Protein AF-X0YWK5-F1 (afdb_monomer_lite)

Secondary structure (DSSP, 8-state):
----S-----S-----PSPPTTEEEEEEE--TTS--EEEEEEEEETTEEEEEES---GGGGG-HHHHHHHHHHHHHHTT-PPPPPP---

Foldseek 3Di:
DAQDDDDDAPDDDDADPPDDPQKDADDWDDDPPDDIHRQWIWGDDDPFIDIDGPGDDVCLVVDPSSVQVVQVRVCVRVVHDRDDDDPDD

Radius of gyration: 14.03 Å; chains: 1; bounding box: 34×36×31 Å

Sequence (89 aa):
AGVKMPFTSDCSLYEVRPLAKSTKRLLIGTIPDKEPEPVAWTNSYKKSRIFYTSLGHPDDFGNAQFRRLLINAVFWAMNKPVPKPKETK

pLDDT: mean 88.83, std 9.84, range [36.25, 97.06]

Organism: NCBI:txid412755

Structure (mmCIF, N/CA/C/O backbone):
data_AF-X0YWK5-F1
#
_entry.id   AF-X0YWK5-F1
#
loop_
_atom_site.group_PDB
_atom_site.id
_atom_site.type_symbol
_atom_site.label_atom_id
_atom_site.label_alt_id
_atom_site.label_comp_id
_atom_site.label_asym_id
_atom_site.label_entity_id
_atom_site.label_seq_id
_atom_site.pdbx_PDB_ins_code
_atom_site.Cartn_x
_atom_site.Cartn_y
_atom_site.Cartn_z
_atom_site.occupancy
_atom_site.B_iso_or_equiv
_atom_site.auth_seq_id
_atom_site.auth_comp_id
_atom_site.auth_asym_id
_atom_site.auth_atom_id
_atom_site.pdbx_PDB_model_num
ATOM 1 N N . ALA A 1 1 ? -3.187 -15.698 4.041 1.00 55.06 1 ALA A N 1
ATOM 2 C CA . ALA A 1 1 ? -3.073 -15.216 2.647 1.00 55.06 1 ALA A CA 1
ATOM 3 C C . ALA A 1 1 ? -2.381 -13.854 2.639 1.00 55.06 1 ALA A C 1
ATOM 5 O O . ALA A 1 1 ? -3.006 -12.867 3.017 1.00 55.06 1 ALA A O 1
ATOM 6 N N . GLY A 1 2 ? -1.092 -13.828 2.290 1.00 74.88 2 GLY A N 1
ATOM 7 C CA . GLY A 1 2 ? -0.263 -12.618 2.191 1.00 74.88 2 GLY A CA 1
ATOM 8 C C . GLY A 1 2 ? 0.041 -12.245 0.737 1.00 74.88 2 GLY A C 1
ATOM 9 O O . GLY A 1 2 ? -0.378 -12.956 -0.175 1.00 74.88 2 GLY A O 1
ATOM 10 N N . VAL A 1 3 ? 0.743 -11.130 0.542 1.00 80.50 3 VAL A N 1
ATOM 11 C CA . VAL A 1 3 ? 1.292 -10.719 -0.760 1.00 80.50 3 VAL A CA 1
ATOM 12 C C . VAL A 1 3 ? 2.601 -11.484 -0.969 1.00 80.50 3 VAL A C 1
ATOM 14 O O . VAL A 1 3 ? 3.478 -11.427 -0.108 1.00 80.50 3 VAL A O 1
ATOM 17 N N . LYS A 1 4 ? 2.717 -12.247 -2.059 1.00 82.88 4 LYS A N 1
ATOM 18 C CA . LYS A 1 4 ? 3.962 -12.930 -2.438 1.00 82.88 4 LYS A CA 1
ATOM 19 C C . LYS A 1 4 ? 4.921 -11.920 -3.066 1.00 82.88 4 LYS A C 1
ATOM 21 O O . LYS A 1 4 ? 4.515 -11.145 -3.926 1.00 82.88 4 LYS A O 1
ATOM 26 N N . MET A 1 5 ? 6.175 -11.966 -2.630 1.00 81.25 5 MET A N 1
ATOM 27 C CA . MET A 1 5 ? 7.267 -11.103 -3.081 1.00 81.25 5 MET A CA 1
ATOM 28 C C . MET A 1 5 ? 8.384 -11.970 -3.694 1.00 81.25 5 MET A C 1
ATOM 30 O O . MET A 1 5 ? 8.522 -13.119 -3.266 1.00 81.25 5 MET A O 1
ATOM 34 N N . PRO A 1 6 ? 9.198 -11.444 -4.628 1.00 82.44 6 PRO A N 1
ATOM 35 C CA . PRO A 1 6 ? 9.099 -10.117 -5.240 1.00 82.44 6 PRO A CA 1
ATOM 36 C C . PRO A 1 6 ? 7.996 -10.054 -6.308 1.00 82.44 6 PRO A C 1
ATOM 38 O O . PRO A 1 6 ? 7.555 -11.077 -6.827 1.00 82.44 6 PRO A O 1
ATOM 41 N N . PHE A 1 7 ? 7.565 -8.842 -6.645 1.00 80.44 7 PHE A N 1
ATOM 42 C CA . PHE A 1 7 ? 6.820 -8.592 -7.873 1.00 80.44 7 PHE A CA 1
ATOM 43 C C . PHE A 1 7 ? 7.312 -7.298 -8.518 1.00 80.44 7 PHE A C 1
ATOM 45 O O . PHE A 1 7 ? 7.729 -6.379 -7.814 1.00 80.44 7 PHE A O 1
ATOM 52 N N . THR A 1 8 ? 7.301 -7.260 -9.846 1.00 85.12 8 THR A N 1
ATOM 53 C CA . THR A 1 8 ? 7.723 -6.105 -10.638 1.00 85.12 8 THR A CA 1
ATOM 54 C C . THR A 1 8 ? 6.527 -5.231 -10.987 1.00 85.12 8 THR A C 1
ATOM 56 O O . THR A 1 8 ? 5.391 -5.708 -11.053 1.00 85.12 8 THR A O 1
ATOM 59 N N . SER A 1 9 ? 6.811 -3.948 -11.168 1.00 83.00 9 SER A N 1
ATOM 60 C CA . SER A 1 9 ? 5.883 -2.912 -11.602 1.00 83.00 9 SER A CA 1
ATOM 61 C C . SER A 1 9 ? 6.613 -2.053 -12.622 1.00 83.00 9 SER A C 1
ATOM 63 O O . SER A 1 9 ? 7.788 -1.749 -12.416 1.00 83.00 9 SER A O 1
ATOM 65 N N . ASP A 1 10 ? 5.920 -1.648 -13.680 1.00 83.00 10 ASP A N 1
ATOM 66 C CA . ASP A 1 10 ? 6.475 -0.802 -14.745 1.00 83.00 10 ASP A CA 1
ATOM 67 C C . ASP A 1 10 ? 6.367 0.701 -14.417 1.00 83.00 10 ASP A C 1
ATOM 69 O O . ASP A 1 10 ? 6.444 1.563 -15.289 1.00 83.00 10 ASP A O 1
ATOM 73 N N . CYS A 1 11 ? 6.157 1.041 -13.142 1.00 77.62 11 CYS A N 1
ATOM 74 C CA . CYS A 1 11 ? 6.007 2.415 -12.680 1.00 77.62 11 CYS A CA 1
ATOM 75 C C . CYS A 1 11 ? 7.355 3.080 -12.340 1.00 77.62 11 CYS A C 1
ATOM 77 O O . CYS A 1 11 ? 8.314 2.427 -11.922 1.00 77.62 11 CYS A O 1
ATOM 79 N N . SER A 1 12 ? 7.406 4.410 -12.442 1.00 84.69 12 SER A N 1
ATOM 80 C CA . SER A 1 12 ? 8.533 5.217 -11.963 1.00 84.69 12 SER A CA 1
ATOM 81 C C . SER A 1 12 ? 8.659 5.164 -10.436 1.00 84.69 12 SER A C 1
ATOM 83 O O . SER A 1 12 ? 7.664 5.178 -9.708 1.00 84.69 12 SER A O 1
ATOM 85 N N . LEU A 1 13 ? 9.895 5.171 -9.927 1.00 88.69 13 LEU A N 1
ATOM 86 C CA . LEU A 1 13 ? 10.147 5.230 -8.488 1.00 88.69 13 LEU A CA 1
ATOM 87 C C . LEU A 1 13 ? 9.959 6.663 -7.971 1.00 88.69 13 LEU A C 1
ATOM 89 O O . LEU A 1 13 ? 10.759 7.546 -8.267 1.00 88.69 13 LEU A O 1
ATOM 93 N N . TYR A 1 14 ? 8.901 6.886 -7.194 1.00 87.00 14 TYR A N 1
ATOM 94 C CA . TYR A 1 14 ? 8.666 8.162 -6.517 1.00 87.00 14 TYR A CA 1
ATOM 95 C C . TYR A 1 14 ? 9.561 8.307 -5.282 1.00 87.00 14 TYR A C 1
ATOM 97 O O . TYR A 1 14 ? 9.651 7.387 -4.469 1.00 87.00 14 TYR A O 1
ATOM 105 N N . GLU A 1 15 ? 10.154 9.488 -5.107 1.00 89.00 15 GLU A N 1
ATOM 106 C CA . GLU A 1 15 ? 10.904 9.860 -3.904 1.00 89.00 15 GLU A CA 1
ATOM 107 C C . GLU A 1 15 ? 9.935 10.348 -2.817 1.00 89.00 15 GLU A C 1
ATOM 109 O O . GLU A 1 15 ? 9.221 11.335 -2.999 1.00 89.00 15 GLU A O 1
ATOM 114 N N . VAL A 1 16 ? 9.867 9.633 -1.690 1.00 87.94 16 VAL A N 1
ATOM 115 C CA . VAL A 1 16 ? 8.868 9.891 -0.625 1.00 87.94 16 VAL A CA 1
ATOM 116 C C . VAL A 1 16 ? 9.479 10.005 0.769 1.00 87.94 16 VAL A C 1
ATOM 118 O O . VAL A 1 16 ? 8.772 10.249 1.750 1.00 87.94 16 VAL A O 1
ATOM 121 N N . ARG A 1 17 ? 10.797 9.839 0.887 1.00 87.06 17 ARG A N 1
ATOM 122 C CA . ARG A 1 17 ? 11.531 10.119 2.124 1.00 87.06 17 ARG A CA 1
ATOM 123 C C . ARG A 1 17 ? 11.657 11.641 2.347 1.00 87.06 17 ARG A C 1
ATOM 125 O O . ARG A 1 17 ? 11.793 12.383 1.382 1.00 87.06 17 ARG A O 1
ATOM 132 N N . PRO A 1 18 ? 11.678 12.117 3.608 1.00 88.12 18 PRO A N 1
ATOM 133 C CA . PRO A 1 18 ? 11.553 11.353 4.847 1.00 88.12 18 PRO A CA 1
ATOM 134 C C . PRO A 1 18 ? 10.091 11.040 5.195 1.00 88.12 18 PRO A C 1
ATOM 136 O O . PRO A 1 18 ? 9.206 11.886 5.087 1.00 88.12 18 PRO A O 1
ATOM 139 N N . LEU A 1 19 ? 9.842 9.829 5.699 1.00 87.75 19 LEU A N 1
ATOM 140 C CA . LEU A 1 19 ? 8.520 9.477 6.213 1.00 87.75 19 LEU A CA 1
ATOM 141 C C . LEU A 1 19 ? 8.327 10.008 7.644 1.00 87.75 19 LEU A C 1
ATOM 143 O O . LEU A 1 19 ? 9.252 9.996 8.459 1.00 87.75 19 LEU A O 1
ATOM 147 N N . ALA A 1 20 ? 7.103 10.420 7.982 1.00 88.81 20 ALA A N 1
ATOM 148 C CA . ALA A 1 20 ? 6.768 10.830 9.345 1.00 88.81 20 ALA A CA 1
ATOM 149 C C . ALA A 1 20 ? 6.905 9.656 10.336 1.00 88.81 20 ALA A C 1
ATOM 151 O O . ALA A 1 20 ? 6.655 8.503 9.988 1.00 88.81 20 ALA A O 1
ATOM 152 N N . LYS A 1 21 ? 7.226 9.935 11.607 1.00 89.12 21 LYS A N 1
ATOM 153 C CA . LYS A 1 21 ? 7.439 8.898 12.645 1.00 89.12 21 LYS A CA 1
ATOM 154 C C . LYS A 1 21 ? 6.224 7.991 12.892 1.00 89.12 21 LYS A C 1
ATOM 156 O O . LYS A 1 21 ? 6.384 6.872 13.360 1.00 89.12 21 LYS A O 1
ATOM 161 N N . SER A 1 22 ? 5.019 8.473 12.593 1.00 90.38 22 SER A N 1
ATOM 162 C CA . SER A 1 22 ? 3.766 7.717 12.712 1.00 90.38 22 SER A CA 1
ATOM 163 C C . SER A 1 22 ? 3.538 6.728 11.561 1.00 90.38 22 SER A C 1
ATOM 165 O O . SER A 1 22 ? 2.587 5.945 11.592 1.00 90.38 22 SER A O 1
ATOM 167 N N . THR A 1 23 ? 4.393 6.755 10.536 1.00 92.81 23 THR A N 1
ATOM 168 C CA . THR A 1 23 ? 4.289 5.862 9.385 1.00 92.81 23 THR A CA 1
ATOM 169 C C . THR A 1 23 ? 4.940 4.510 9.666 1.00 92.81 23 THR A C 1
ATOM 171 O O . THR A 1 23 ? 5.987 4.401 10.303 1.00 92.81 23 THR A O 1
ATOM 174 N N . LYS A 1 24 ? 4.329 3.455 9.133 1.00 93.62 24 LYS A N 1
ATOM 175 C CA . LYS A 1 24 ? 4.887 2.107 9.089 1.00 93.62 24 LYS A CA 1
ATOM 176 C C . LYS A 1 24 ? 5.071 1.696 7.639 1.00 93.62 24 LYS A C 1
ATOM 178 O O . LYS A 1 24 ? 4.106 1.596 6.882 1.00 93.62 24 LYS A O 1
ATOM 183 N N . ARG A 1 25 ? 6.318 1.431 7.271 1.00 93.50 25 ARG A N 1
ATOM 184 C CA . ARG A 1 25 ? 6.711 0.978 5.939 1.00 93.50 25 ARG A CA 1
ATOM 185 C C . ARG A 1 25 ? 6.281 -0.466 5.693 1.00 93.50 25 ARG A C 1
ATOM 187 O O . ARG A 1 25 ? 6.454 -1.308 6.573 1.00 93.50 25 ARG A O 1
ATOM 194 N N . LEU A 1 26 ? 5.748 -0.743 4.504 1.00 92.75 26 LEU A N 1
ATOM 195 C CA . LEU A 1 26 ? 5.314 -2.082 4.094 1.00 92.75 26 LEU A CA 1
ATOM 196 C C . LEU A 1 26 ? 6.149 -2.624 2.937 1.00 92.75 26 LEU A C 1
ATOM 198 O O . LEU A 1 26 ? 6.597 -3.763 3.011 1.00 92.75 26 LEU A O 1
ATOM 202 N N . LEU A 1 27 ? 6.372 -1.812 1.900 1.00 91.88 27 LEU A N 1
ATOM 203 C CA . LEU A 1 27 ? 7.115 -2.195 0.701 1.00 91.88 27 LEU A CA 1
ATOM 204 C C . LEU A 1 27 ? 8.190 -1.157 0.371 1.00 91.88 27 LEU A C 1
ATOM 206 O O . LEU A 1 27 ? 7.988 0.043 0.567 1.00 91.88 27 LEU A O 1
ATOM 210 N N . ILE A 1 28 ? 9.312 -1.645 -0.149 1.00 92.25 28 ILE A N 1
ATOM 211 C CA . ILE A 1 28 ? 10.400 -0.859 -0.732 1.00 92.25 28 ILE A CA 1
ATOM 212 C C . ILE A 1 28 ? 10.468 -1.200 -2.218 1.00 92.25 28 ILE A C 1
ATOM 214 O O . ILE A 1 28 ? 10.436 -2.378 -2.570 1.00 92.25 28 ILE A O 1
ATOM 218 N N . GLY A 1 29 ? 10.549 -0.174 -3.057 1.00 90.81 29 GLY A N 1
ATOM 219 C CA . GLY A 1 29 ? 10.861 -0.289 -4.474 1.00 90.81 29 GLY A CA 1
ATOM 220 C C . GLY A 1 29 ? 12.320 0.058 -4.724 1.00 90.81 29 GLY A C 1
ATOM 221 O O . GLY A 1 29 ? 12.906 0.891 -4.030 1.00 90.81 29 GLY A O 1
ATOM 222 N N . THR A 1 30 ? 12.895 -0.597 -5.721 1.00 91.12 30 THR A N 1
ATOM 223 C CA . THR A 1 30 ? 14.281 -0.419 -6.149 1.00 91.12 30 THR A CA 1
ATOM 224 C C . THR A 1 30 ? 14.307 -0.317 -7.661 1.00 91.12 30 THR A C 1
ATOM 226 O O . THR A 1 30 ? 13.674 -1.133 -8.330 1.00 91.12 30 THR A O 1
ATOM 229 N N . ILE A 1 31 ? 15.070 0.632 -8.186 1.00 89.38 31 ILE A N 1
ATOM 230 C CA . ILE A 1 31 ? 15.421 0.707 -9.606 1.00 89.38 31 ILE A CA 1
ATOM 231 C C . ILE A 1 31 ? 16.949 0.772 -9.721 1.00 89.38 31 ILE A C 1
ATOM 233 O O . ILE A 1 31 ? 17.601 1.145 -8.740 1.00 89.38 31 ILE A O 1
ATOM 237 N N . PRO A 1 32 ? 17.533 0.394 -10.871 1.00 89.94 32 PRO A N 1
ATOM 238 C CA . PRO A 1 32 ? 18.967 0.538 -11.087 1.00 89.94 32 PRO A CA 1
ATOM 239 C C . PRO A 1 32 ? 19.434 1.974 -10.815 1.00 89.94 32 PRO A C 1
ATOM 241 O O . PRO A 1 32 ? 18.735 2.933 -11.142 1.00 89.94 32 PRO A O 1
ATOM 244 N N . ASP A 1 33 ? 20.607 2.104 -10.196 1.00 88.12 33 ASP A N 1
ATOM 245 C CA . ASP A 1 33 ? 21.326 3.373 -10.008 1.00 88.12 33 ASP A CA 1
ATOM 246 C C . ASP A 1 33 ? 20.599 4.452 -9.184 1.00 88.12 33 ASP A C 1
ATOM 248 O O . ASP A 1 33 ? 20.946 5.637 -9.240 1.00 88.12 33 ASP A O 1
ATOM 252 N N . LYS A 1 34 ? 19.601 4.062 -8.382 1.00 89.50 34 LYS A N 1
ATOM 253 C CA . LYS A 1 34 ? 18.9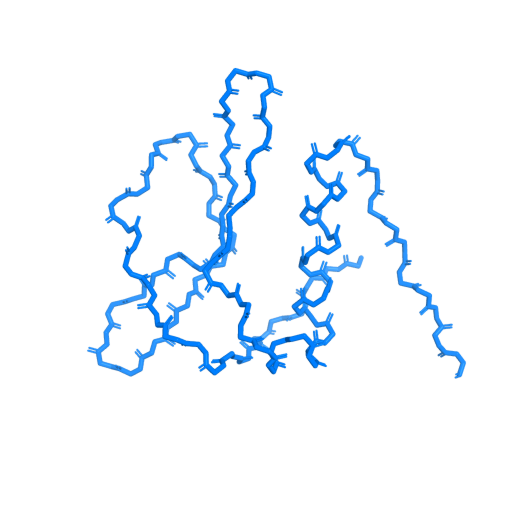11 4.955 -7.444 1.00 89.50 34 LYS A CA 1
ATOM 254 C C . LYS A 1 34 ? 18.738 4.320 -6.076 1.00 89.50 34 LYS A C 1
ATOM 256 O O . LYS A 1 34 ? 18.642 3.104 -5.923 1.00 89.50 34 LYS A O 1
ATOM 261 N N . GLU A 1 35 ? 18.654 5.188 -5.077 1.00 90.50 35 GLU A N 1
ATOM 262 C CA . GLU A 1 35 ? 18.378 4.782 -3.708 1.00 90.50 35 GLU A CA 1
ATOM 263 C C . GLU A 1 35 ? 16.974 4.160 -3.581 1.00 90.50 35 GLU A C 1
ATOM 265 O O . GLU A 1 35 ? 16.024 4.665 -4.183 1.00 90.50 35 GLU A O 1
ATOM 270 N N . PRO A 1 36 ? 16.805 3.096 -2.775 1.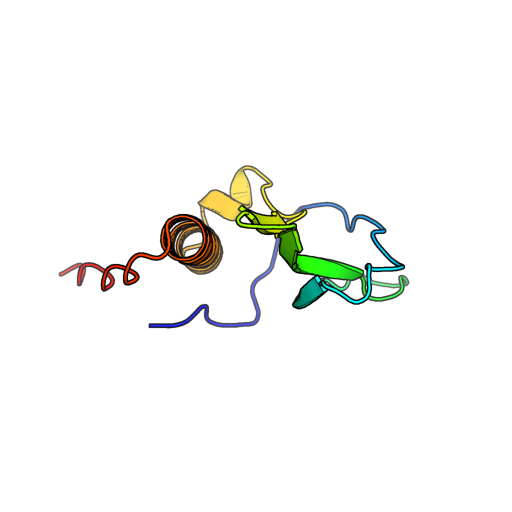00 92.44 36 PRO A N 1
ATOM 271 C CA . PRO A 1 36 ? 15.501 2.483 -2.554 1.00 92.44 36 PRO A CA 1
ATOM 272 C C . PRO A 1 36 ? 14.497 3.436 -1.895 1.00 92.44 36 PRO A C 1
ATOM 274 O O . PRO A 1 36 ? 14.811 4.110 -0.908 1.00 92.44 36 PRO A O 1
ATOM 277 N N . GLU A 1 37 ? 13.248 3.404 -2.363 1.00 93.25 37 GLU A N 1
ATOM 278 C CA . GLU A 1 37 ? 12.169 4.261 -1.858 1.00 93.25 37 GLU A CA 1
ATOM 279 C C . GLU A 1 37 ? 10.976 3.448 -1.324 1.00 93.25 37 GLU A C 1
ATOM 281 O O . GLU A 1 37 ? 10.660 2.368 -1.836 1.00 93.25 37 GLU A O 1
ATOM 286 N N . PRO A 1 38 ? 10.272 3.928 -0.282 1.00 93.69 38 PRO A N 1
ATOM 287 C CA . PRO A 1 38 ? 9.028 3.320 0.183 1.00 93.69 38 PRO A CA 1
ATOM 288 C C . PRO A 1 38 ? 7.904 3.396 -0.860 1.00 93.69 38 PRO A C 1
ATOM 290 O O . PRO A 1 38 ? 7.309 4.447 -1.056 1.00 93.69 38 PRO A O 1
ATOM 293 N N . VAL A 1 39 ? 7.524 2.262 -1.451 1.00 93.81 39 VAL A N 1
ATOM 294 C CA . VAL A 1 39 ? 6.432 2.210 -2.450 1.00 93.81 39 VAL A CA 1
ATOM 295 C C . VAL A 1 39 ? 5.068 1.873 -1.859 1.00 93.81 39 VAL A C 1
ATOM 297 O O . VAL A 1 39 ? 4.041 2.065 -2.508 1.00 93.81 39 VAL A O 1
ATOM 300 N N . ALA A 1 40 ? 5.027 1.376 -0.619 1.00 95.06 40 ALA A N 1
ATOM 301 C CA . ALA A 1 40 ? 3.791 1.255 0.145 1.00 95.06 40 ALA A CA 1
ATOM 302 C C . ALA A 1 40 ? 4.042 1.409 1.647 1.00 95.06 40 ALA A C 1
ATOM 304 O O . ALA A 1 40 ? 4.984 0.834 2.206 1.00 95.06 40 ALA A O 1
ATOM 305 N N . TRP A 1 41 ? 3.168 2.151 2.321 1.00 96.19 41 TRP A N 1
ATOM 306 C CA . TRP A 1 41 ? 3.234 2.381 3.762 1.00 96.19 41 TRP A CA 1
ATOM 307 C C . TRP A 1 41 ? 1.855 2.705 4.338 1.00 96.19 41 TRP A C 1
ATOM 309 O O . TRP A 1 41 ? 0.913 3.060 3.633 1.00 96.19 41 TRP A O 1
ATOM 319 N N . THR A 1 42 ? 1.733 2.565 5.652 1.00 96.62 42 THR A N 1
ATOM 320 C CA . THR A 1 42 ? 0.545 2.964 6.413 1.00 96.62 42 THR A CA 1
ATOM 321 C C . THR A 1 42 ? 0.873 4.112 7.344 1.00 96.62 42 THR A C 1
ATOM 323 O O . THR A 1 42 ? 1.999 4.208 7.820 1.00 96.62 42 THR A O 1
ATOM 326 N N . ASN A 1 43 ? -0.109 4.942 7.657 1.00 95.50 43 ASN A N 1
ATOM 327 C CA . ASN A 1 43 ? -0.011 5.980 8.671 1.00 95.50 43 ASN A CA 1
ATOM 328 C C . ASN A 1 43 ? -1.296 6.008 9.506 1.00 95.50 43 ASN A C 1
ATOM 330 O O . ASN A 1 43 ? -2.364 5.581 9.053 1.00 95.50 43 ASN A O 1
ATOM 334 N N . SER A 1 44 ? -1.196 6.523 10.723 1.00 92.75 44 SER A N 1
ATOM 335 C CA . SER A 1 44 ? -2.342 6.831 11.567 1.00 92.75 44 SER A CA 1
ATOM 336 C C . SER A 1 44 ? -2.386 8.329 11.835 1.00 92.75 44 SER A C 1
ATOM 338 O O . SER A 1 44 ? -1.383 8.961 12.160 1.00 92.75 44 SER A O 1
ATOM 340 N N . TYR A 1 45 ? -3.572 8.913 11.691 1.00 92.44 45 TYR A N 1
ATOM 341 C CA . TYR A 1 45 ? -3.803 10.306 12.047 1.00 92.44 45 TYR A CA 1
ATOM 342 C C . TYR A 1 45 ? -5.138 10.426 12.770 1.00 92.44 45 TYR A C 1
ATOM 344 O O . TYR A 1 45 ? -6.197 10.190 12.187 1.00 92.44 45 TYR A O 1
ATOM 352 N N . LYS A 1 46 ? -5.097 10.778 14.061 1.00 91.75 46 LYS A N 1
ATOM 353 C CA . LYS A 1 46 ? -6.270 10.758 14.951 1.00 91.75 46 LYS A CA 1
ATOM 354 C C . LYS A 1 46 ? -6.957 9.379 14.903 1.00 91.75 46 LYS A C 1
ATOM 356 O O . LYS A 1 46 ? -6.344 8.384 15.272 1.00 91.75 46 LYS A O 1
ATOM 361 N N . LYS A 1 47 ? -8.212 9.313 14.444 1.00 92.25 47 LYS A N 1
ATOM 362 C CA . LYS A 1 47 ? -8.983 8.065 14.284 1.00 92.25 47 LYS A CA 1
ATOM 363 C C . LYS A 1 47 ? -8.871 7.460 12.876 1.00 92.25 47 LYS A C 1
ATOM 365 O O . LYS A 1 47 ? -9.442 6.402 12.628 1.00 92.25 47 LYS A O 1
ATOM 370 N N . SER A 1 48 ? -8.157 8.116 11.962 1.00 93.50 48 SER A N 1
ATOM 371 C CA . SER A 1 48 ? -8.055 7.716 10.560 1.00 93.50 48 SER A CA 1
ATOM 372 C C . SER A 1 48 ? -6.891 6.760 10.321 1.00 93.50 48 SER A C 1
ATOM 374 O O . SER A 1 48 ? -5.787 6.942 10.843 1.00 93.50 48 SER A O 1
ATOM 376 N N . ARG A 1 49 ? -7.147 5.759 9.475 1.00 95.62 49 ARG A N 1
ATOM 377 C CA . ARG A 1 49 ? -6.158 4.820 8.941 1.00 95.62 49 ARG A CA 1
ATOM 378 C C . ARG A 1 49 ? -5.850 5.198 7.504 1.00 95.62 49 ARG A C 1
ATOM 380 O O . ARG A 1 49 ? -6.753 5.239 6.677 1.00 95.62 49 ARG A O 1
ATOM 387 N N . ILE A 1 50 ? -4.587 5.479 7.225 1.00 95.94 50 ILE A N 1
ATOM 388 C CA . ILE A 1 50 ? -4.126 5.919 5.912 1.00 95.94 50 ILE A CA 1
ATOM 389 C C . ILE A 1 50 ? -3.240 4.818 5.350 1.00 95.94 50 ILE A C 1
ATOM 391 O O . ILE A 1 50 ? -2.305 4.373 6.013 1.00 95.94 50 ILE A O 1
ATOM 395 N N . PHE A 1 51 ? -3.540 4.377 4.137 1.00 97.06 51 PHE A N 1
ATOM 396 C CA . PHE A 1 51 ? -2.654 3.540 3.343 1.00 97.06 51 PHE A CA 1
ATOM 397 C C . PHE A 1 51 ? -2.247 4.335 2.109 1.00 97.06 51 PHE A C 1
ATOM 399 O O . PHE A 1 51 ? -3.097 4.947 1.466 1.00 97.06 51 PHE A O 1
ATOM 406 N N . TYR A 1 52 ? -0.959 4.318 1.798 1.00 95.69 52 TYR A N 1
ATOM 407 C CA . TYR A 1 52 ? -0.397 4.935 0.609 1.00 95.69 52 TYR A CA 1
ATOM 408 C C . TYR A 1 52 ? 0.354 3.883 -0.194 1.00 95.69 52 TYR A C 1
ATOM 410 O O . TYR A 1 52 ? 1.053 3.036 0.373 1.00 95.69 52 TYR A O 1
ATOM 418 N N . THR A 1 53 ? 0.258 3.989 -1.515 1.00 94.88 53 THR A N 1
ATOM 419 C CA . THR A 1 53 ? 1.162 3.316 -2.437 1.00 94.88 53 THR A CA 1
ATOM 420 C C . THR A 1 53 ? 1.430 4.207 -3.644 1.00 94.88 53 THR A C 1
A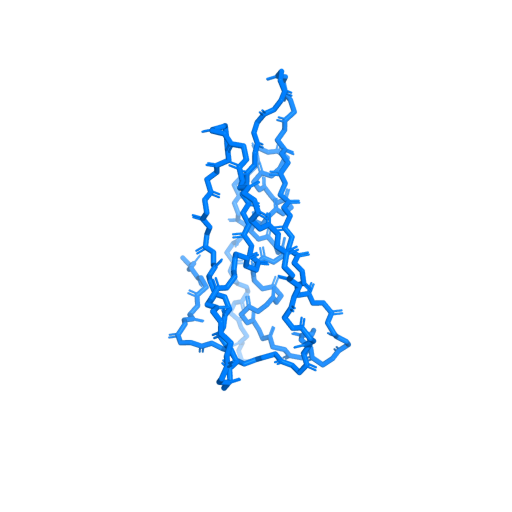TOM 422 O O . THR A 1 53 ? 0.524 4.898 -4.102 1.00 94.88 53 THR A O 1
ATOM 425 N N . SER A 1 54 ? 2.675 4.210 -4.120 1.00 93.00 54 SER A N 1
ATOM 426 C CA . SER A 1 54 ? 3.072 4.868 -5.370 1.00 93.00 54 SER A CA 1
ATOM 427 C C . SER A 1 54 ? 2.919 3.958 -6.595 1.00 93.00 54 SER A C 1
ATOM 429 O O . SER A 1 54 ? 3.087 4.416 -7.718 1.00 93.00 54 SER A O 1
ATOM 431 N N . LEU A 1 55 ? 2.602 2.678 -6.379 1.00 91.62 55 LEU A N 1
ATOM 432 C CA . LEU A 1 55 ? 2.286 1.709 -7.426 1.00 91.62 55 LEU A CA 1
ATOM 433 C C . LEU A 1 55 ? 0.860 1.936 -7.950 1.00 91.62 55 LEU A C 1
ATOM 435 O O . LEU A 1 55 ? 0.015 2.500 -7.250 1.00 91.62 55 LEU A O 1
ATOM 439 N N . GLY A 1 56 ? 0.564 1.435 -9.146 1.00 90.12 56 GLY A N 1
ATOM 440 C CA . GLY A 1 56 ? -0.733 1.631 -9.795 1.00 90.12 56 GLY A CA 1
ATOM 441 C C . GLY A 1 56 ? -0.645 1.930 -11.285 1.00 90.12 56 GLY A C 1
ATOM 442 O O . GLY A 1 56 ? -1.584 2.510 -11.833 1.00 90.12 56 GLY A O 1
ATOM 443 N N . HIS A 1 57 ? 0.448 1.536 -11.946 1.00 92.25 57 HIS A N 1
ATOM 444 C CA . HIS A 1 57 ? 0.475 1.480 -13.404 1.00 92.25 57 HIS A CA 1
ATOM 445 C C . HIS A 1 57 ? -0.661 0.557 -13.886 1.00 92.25 57 HIS A C 1
ATOM 447 O O . HIS A 1 57 ? -0.954 -0.429 -13.201 1.00 92.25 57 HIS A O 1
ATOM 453 N N . PRO A 1 58 ? -1.320 0.820 -15.030 1.00 91.81 58 PRO A N 1
ATOM 454 C CA . PRO A 1 58 ? -2.372 -0.060 -15.544 1.00 91.81 58 PRO A CA 1
ATOM 455 C C . PRO A 1 58 ? -1.981 -1.548 -15.572 1.00 91.81 58 PRO A C 1
ATOM 457 O O . PRO A 1 58 ? -2.789 -2.399 -15.199 1.00 91.81 58 PRO A O 1
ATOM 460 N N . ASP A 1 59 ? -0.722 -1.856 -15.891 1.00 91.50 59 ASP A N 1
ATOM 461 C CA . ASP A 1 59 ? -0.213 -3.234 -15.932 1.00 91.50 59 ASP A CA 1
ATOM 462 C C . ASP A 1 59 ? -0.068 -3.885 -14.547 1.00 91.50 59 ASP A C 1
ATOM 464 O O . ASP A 1 59 ? -0.215 -5.104 -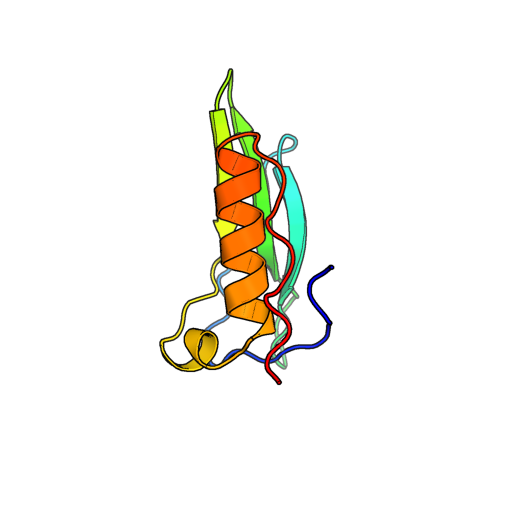14.413 1.00 91.50 59 ASP A O 1
ATOM 468 N N . ASP A 1 60 ? 0.097 -3.093 -13.480 1.00 91.44 60 ASP A N 1
ATOM 469 C CA . ASP A 1 60 ? 0.131 -3.608 -12.105 1.00 91.44 60 ASP A CA 1
ATOM 470 C C . ASP A 1 60 ? -1.181 -4.314 -11.759 1.00 91.44 60 ASP A C 1
ATOM 472 O O . ASP A 1 60 ? -1.201 -5.308 -11.028 1.00 91.44 60 ASP A O 1
ATOM 476 N N . PHE A 1 61 ? -2.302 -3.850 -12.318 1.00 92.56 61 PHE A N 1
ATOM 477 C CA . PHE A 1 61 ? -3.604 -4.478 -12.116 1.00 92.56 61 PHE A CA 1
ATOM 478 C C . PHE A 1 61 ? -3.700 -5.856 -12.762 1.00 92.56 61 PHE A C 1
ATOM 480 O O . PHE A 1 61 ? -4.572 -6.623 -12.356 1.00 92.56 61 PHE A O 1
ATOM 487 N N . GLY A 1 62 ? -2.801 -6.211 -13.687 1.00 90.56 62 GLY A N 1
ATOM 488 C CA . GLY A 1 62 ? -2.600 -7.571 -14.186 1.00 90.56 62 GLY A CA 1
ATOM 489 C C . GLY A 1 62 ? -1.991 -8.509 -13.136 1.00 90.56 62 GLY A C 1
ATOM 490 O O . GLY A 1 62 ? -2.283 -9.711 -13.127 1.00 90.56 62 GLY A O 1
ATOM 491 N N . ASN A 1 63 ? -1.259 -7.970 -12.160 1.00 90.25 63 ASN A N 1
ATOM 492 C CA . ASN A 1 63 ? -0.585 -8.734 -11.120 1.00 90.25 63 ASN A CA 1
ATOM 493 C C . ASN A 1 63 ? -1.520 -9.099 -9.951 1.00 90.25 63 ASN A C 1
ATOM 495 O O . ASN A 1 63 ? -2.054 -8.252 -9.230 1.00 90.25 63 ASN A O 1
ATOM 499 N N . ALA A 1 64 ? -1.676 -10.402 -9.694 1.00 92.06 64 ALA A N 1
ATOM 500 C CA . ALA A 1 64 ? -2.498 -10.898 -8.589 1.00 92.06 64 ALA A CA 1
ATOM 501 C C . ALA A 1 64 ? -2.019 -10.414 -7.208 1.00 92.06 64 ALA A C 1
ATOM 503 O O . ALA A 1 64 ? -2.840 -10.234 -6.306 1.00 92.06 64 ALA A O 1
ATOM 504 N N . GLN A 1 65 ? -0.714 -10.185 -7.040 1.00 92.38 65 GLN A N 1
ATOM 505 C CA . GLN A 1 65 ? -0.123 -9.709 -5.790 1.00 92.38 65 GLN A CA 1
ATOM 506 C C . GLN A 1 65 ? -0.434 -8.236 -5.542 1.00 92.38 65 GLN A C 1
ATOM 508 O O . GLN A 1 65 ? -0.805 -7.880 -4.423 1.00 92.38 65 GLN A O 1
ATOM 513 N N . PHE A 1 66 ? -0.405 -7.406 -6.586 1.00 93.44 66 PHE A N 1
ATOM 514 C CA . PHE A 1 66 ? -0.815 -6.008 -6.487 1.00 93.44 66 PHE A CA 1
ATOM 515 C C . PHE A 1 66 ? -2.313 -5.880 -6.182 1.00 93.44 66 PHE A C 1
ATOM 517 O O . PHE A 1 66 ? -2.700 -5.219 -5.217 1.00 93.44 66 PHE A O 1
ATOM 524 N N . ARG A 1 67 ? -3.171 -6.625 -6.895 1.00 93.94 67 ARG A N 1
ATOM 525 C CA . ARG A 1 67 ? -4.606 -6.690 -6.562 1.00 93.94 67 ARG A CA 1
ATOM 526 C C . ARG A 1 67 ? -4.830 -7.139 -5.115 1.00 93.94 67 ARG A C 1
ATOM 528 O O . ARG A 1 67 ? -5.683 -6.594 -4.414 1.00 93.94 67 ARG A O 1
ATOM 535 N N . ARG A 1 68 ? -4.046 -8.110 -4.628 1.00 93.75 68 ARG A N 1
ATOM 536 C CA . ARG A 1 68 ? -4.123 -8.567 -3.234 1.00 93.75 68 ARG A CA 1
ATOM 537 C C . ARG A 1 68 ? -3.669 -7.497 -2.242 1.00 93.75 68 ARG A C 1
ATOM 539 O O . ARG A 1 68 ? -4.298 -7.375 -1.192 1.00 93.75 68 ARG A O 1
ATOM 546 N N . LEU A 1 69 ? -2.629 -6.726 -2.558 1.00 94.69 69 LEU A N 1
ATOM 547 C CA . LEU A 1 69 ? -2.185 -5.587 -1.755 1.00 94.69 69 LEU A CA 1
ATOM 548 C C . LEU A 1 69 ? -3.319 -4.568 -1.588 1.00 94.69 69 LEU A C 1
ATOM 550 O O . LEU A 1 69 ? -3.625 -4.199 -0.455 1.00 94.69 69 LEU A O 1
ATOM 554 N N . LEU A 1 70 ? -3.994 -4.194 -2.681 1.00 95.56 70 LEU A N 1
ATOM 555 C CA . LEU A 1 70 ? -5.125 -3.260 -2.647 1.00 95.56 70 LEU A CA 1
ATOM 556 C C . LEU A 1 70 ? -6.299 -3.799 -1.819 1.00 95.56 70 LEU A C 1
ATOM 558 O O . LEU A 1 70 ? -6.837 -3.085 -0.975 1.00 95.56 70 LEU A O 1
ATOM 562 N N . ILE A 1 71 ? -6.658 -5.077 -1.983 1.00 95.75 71 ILE A N 1
ATOM 563 C CA . ILE A 1 71 ? -7.699 -5.715 -1.159 1.00 95.75 71 ILE A CA 1
ATOM 564 C C . ILE A 1 71 ? -7.317 -5.651 0.326 1.00 95.75 71 ILE A C 1
ATOM 566 O O . ILE A 1 71 ? -8.125 -5.240 1.157 1.00 95.75 71 ILE A O 1
ATOM 570 N N . ASN A 1 72 ? -6.084 -6.023 0.679 1.00 95.50 72 ASN A N 1
ATOM 571 C CA . ASN A 1 72 ? -5.620 -5.961 2.064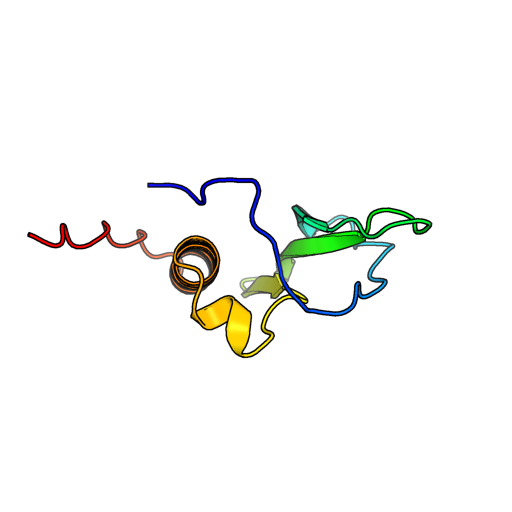 1.00 95.50 72 ASN A CA 1
ATOM 572 C C . ASN A 1 72 ? -5.691 -4.526 2.611 1.00 95.50 72 ASN A C 1
ATOM 574 O O . ASN A 1 72 ? -6.153 -4.333 3.734 1.00 95.50 72 ASN A O 1
ATOM 578 N N . ALA A 1 73 ? -5.272 -3.536 1.819 1.00 95.56 73 ALA A N 1
ATOM 579 C CA . ALA A 1 73 ? -5.269 -2.127 2.192 1.00 95.56 73 ALA A CA 1
ATOM 580 C C . ALA A 1 73 ? -6.681 -1.589 2.461 1.00 95.56 73 ALA A C 1
ATOM 582 O O . ALA A 1 73 ? -6.915 -0.979 3.505 1.00 95.56 73 ALA A O 1
ATOM 583 N N . VAL A 1 74 ? -7.636 -1.867 1.569 1.00 96.50 74 VAL A N 1
ATOM 584 C CA . VAL A 1 74 ? -9.033 -1.424 1.697 1.00 96.50 74 VAL A CA 1
ATOM 585 C C . VAL A 1 74 ? -9.683 -2.020 2.947 1.00 96.50 74 VAL A C 1
ATOM 587 O O . VAL A 1 74 ? -10.266 -1.298 3.757 1.00 96.50 74 VAL A O 1
ATOM 590 N N . PHE A 1 75 ? -9.538 -3.329 3.167 1.00 96.19 75 PHE A N 1
ATOM 591 C CA . PHE A 1 75 ? -10.094 -3.979 4.357 1.00 96.19 75 PHE A CA 1
ATOM 592 C C . PHE A 1 75 ? -9.402 -3.527 5.649 1.00 96.19 75 PHE A C 1
ATOM 594 O O . PHE A 1 75 ? -10.074 -3.310 6.659 1.00 96.19 75 PHE A O 1
ATOM 601 N N . TRP A 1 76 ? -8.087 -3.298 5.615 1.00 95.50 76 TRP A N 1
ATOM 602 C CA . TRP A 1 76 ? -7.346 -2.740 6.745 1.00 95.50 76 TRP A CA 1
ATOM 603 C C . TRP A 1 76 ? -7.815 -1.323 7.111 1.00 95.50 76 TRP A C 1
ATOM 605 O O . TRP A 1 76 ? -8.019 -1.036 8.298 1.00 95.50 76 TRP A O 1
ATOM 615 N N . ALA A 1 77 ? -8.040 -0.465 6.110 1.00 95.56 77 ALA A N 1
ATOM 616 C CA . ALA A 1 77 ? -8.527 0.902 6.293 1.00 95.56 77 ALA A CA 1
ATOM 617 C C . ALA A 1 77 ? -9.940 0.929 6.897 1.00 95.56 77 ALA A C 1
ATOM 619 O O . ALA A 1 77 ? -10.206 1.716 7.802 1.00 95.56 77 ALA A O 1
ATO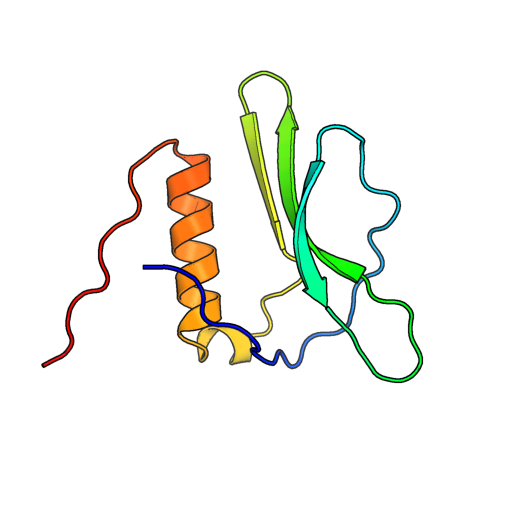M 620 N N . MET A 1 78 ? -10.810 0.001 6.483 1.00 95.19 78 MET A N 1
ATOM 621 C CA . MET A 1 78 ? -12.148 -0.187 7.062 1.00 95.19 78 MET A CA 1
ATOM 622 C C . MET A 1 78 ? -12.152 -0.887 8.431 1.00 95.19 78 MET A C 1
ATOM 624 O O . MET A 1 78 ? -13.221 -1.070 9.011 1.00 95.19 78 MET A O 1
ATOM 628 N N . ASN A 1 79 ? -10.995 -1.326 8.939 1.00 94.44 79 ASN A N 1
ATOM 629 C CA . ASN A 1 79 ? -10.891 -2.176 10.128 1.00 94.44 79 ASN A CA 1
ATOM 630 C C . ASN A 1 79 ? -11.748 -3.458 10.037 1.00 94.44 79 ASN A C 1
ATOM 632 O O . ASN A 1 79 ? -12.409 -3.850 10.998 1.00 94.44 79 ASN A O 1
ATOM 636 N N . LYS A 1 80 ? -11.748 -4.105 8.868 1.00 95.12 80 LYS A N 1
ATOM 637 C CA . LYS A 1 80 ? -12.479 -5.349 8.595 1.00 95.12 80 LYS A CA 1
ATOM 638 C C . LYS A 1 80 ? -11.520 -6.509 8.309 1.00 95.12 80 LYS A C 1
ATOM 640 O O . LYS A 1 80 ? -10.408 -6.280 7.828 1.00 95.12 80 LYS A O 1
ATOM 645 N N . PRO A 1 81 ? -11.930 -7.764 8.572 1.00 92.50 81 PRO A N 1
ATOM 646 C CA . PRO A 1 81 ? -11.124 -8.927 8.223 1.00 92.50 81 PRO A CA 1
ATOM 647 C C . PRO A 1 81 ? -10.963 -9.031 6.706 1.00 92.50 81 PRO A C 1
ATOM 649 O O . PRO A 1 81 ? -11.918 -8.854 5.952 1.00 92.50 81 PRO A O 1
ATOM 652 N N . VAL A 1 82 ? -9.748 -9.342 6.258 1.00 92.62 82 VAL A N 1
ATOM 653 C CA . VAL A 1 82 ? -9.450 -9.497 4.832 1.00 92.62 82 VAL A CA 1
ATOM 654 C C . VAL A 1 82 ? -10.135 -10.763 4.294 1.00 92.62 82 VAL A C 1
ATOM 656 O O . VAL A 1 82 ? -9.974 -11.834 4.887 1.00 92.62 82 VAL A O 1
ATOM 659 N N . PRO A 1 83 ? -10.837 -10.698 3.148 1.00 90.38 83 PRO A N 1
ATOM 660 C CA . PRO A 1 83 ? -11.481 -11.863 2.559 1.00 90.38 83 PRO A CA 1
ATOM 661 C C . PRO A 1 83 ? -10.447 -12.914 2.140 1.00 90.38 83 PRO A C 1
ATOM 663 O O . PRO A 1 83 ? -9.331 -12.596 1.697 1.00 90.38 83 PRO A O 1
ATOM 666 N N . LYS A 1 84 ? -10.817 -14.191 2.267 1.00 85.81 84 LYS A N 1
ATOM 667 C CA . LYS A 1 84 ? -10.016 -15.298 1.732 1.00 85.81 84 LYS A CA 1
ATOM 668 C C . LYS A 1 84 ? -10.037 -15.232 0.196 1.00 85.81 84 LYS A C 1
ATOM 670 O O . LYS A 1 84 ? -11.068 -14.858 -0.365 1.00 85.81 84 LYS A O 1
ATOM 675 N N . PRO A 1 85 ? -8.921 -15.540 -0.491 1.00 78.44 85 PRO A N 1
ATOM 676 C CA . PRO A 1 85 ? -8.944 -15.715 -1.939 1.00 78.44 85 PRO A CA 1
ATOM 677 C C . PRO A 1 85 ? -10.030 -16.729 -2.305 1.00 78.44 85 PRO A C 1
ATOM 679 O O . PRO A 1 85 ? -10.149 -17.753 -1.633 1.00 78.44 85 PRO A O 1
ATOM 682 N N . LYS A 1 86 ? -10.829 -16.441 -3.335 1.00 71.81 86 LYS A N 1
ATOM 683 C CA . LYS A 1 86 ? -11.684 -17.472 -3.925 1.00 71.81 86 LYS A CA 1
ATOM 684 C C . LYS A 1 86 ? -10.753 -18.495 -4.570 1.00 71.81 86 LYS A C 1
ATOM 686 O O . LYS A 1 86 ? -9.904 -18.102 -5.367 1.00 71.81 86 LYS A O 1
ATOM 691 N N . GLU A 1 87 ? -10.872 -19.763 -4.193 1.00 57.38 87 GLU A N 1
ATOM 692 C CA . GLU A 1 87 ? -10.216 -20.844 -4.924 1.00 57.38 87 GLU A CA 1
ATOM 693 C C . GLU A 1 87 ? -10.831 -20.884 -6.322 1.00 57.38 87 GLU A C 1
ATOM 695 O O . GLU A 1 87 ? -12.015 -21.179 -6.489 1.00 57.38 87 GLU A O 1
ATOM 700 N N . THR A 1 88 ? -10.053 -20.488 -7.323 1.00 54.69 88 THR A N 1
ATOM 701 C CA . THR A 1 88 ? -10.374 -20.779 -8.716 1.00 54.69 88 THR A CA 1
ATOM 702 C C . THR A 1 88 ? -10.172 -22.277 -8.909 1.00 54.69 88 THR A C 1
ATOM 704 O O . THR A 1 88 ? -9.054 -22.761 -8.733 1.00 54.69 88 THR A O 1
ATOM 707 N N . LYS A 1 89 ? -11.269 -22.990 -9.184 1.00 36.25 89 LYS A N 1
ATOM 708 C CA . LYS A 1 89 ? -11.225 -24.334 -9.769 1.00 36.25 89 LYS A CA 1
ATOM 709 C C . LYS A 1 89 ? -10.613 -24.281 -11.162 1.00 36.25 89 LYS A C 1
ATOM 711 O O . LYS A 1 89 ? -10.813 -23.240 -11.831 1.00 36.25 89 LYS A O 1
#

InterPro domains:
  IPR029010 ThuA-like domain [PF06283] (29-77)
  IPR029062 Class I glutamine amidotransferase-like [G3DSA:3.40.50.880] (1-89)
  IPR029062 Class I glutamine amidotransferase-like [SSF52317] (13-85)